Protein AF-A0A963KIJ7-F1 (afdb_monomer_lite)

Structure (mmCIF, N/CA/C/O backbone):
data_AF-A0A963KIJ7-F1
#
_entry.id   AF-A0A963KIJ7-F1
#
loop_
_atom_site.group_PDB
_atom_site.id
_atom_site.type_symbol
_atom_si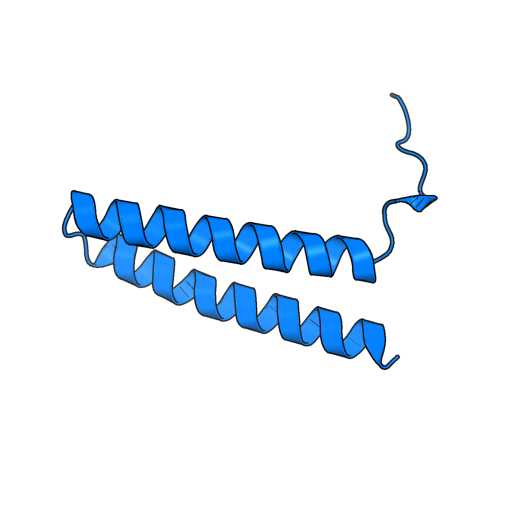te.label_atom_id
_atom_site.label_alt_id
_atom_site.label_comp_id
_atom_site.label_asym_id
_atom_site.label_entity_id
_atom_site.label_seq_id
_atom_site.pdbx_PDB_ins_code
_atom_site.Cartn_x
_atom_site.Cartn_y
_atom_site.Cartn_z
_atom_site.occupancy
_atom_site.B_iso_or_equiv
_atom_site.auth_seq_id
_atom_site.auth_comp_id
_atom_site.auth_asym_id
_atom_site.auth_atom_id
_atom_site.pdbx_PDB_model_num
ATOM 1 N N . MET A 1 1 ? -23.057 21.352 -0.170 1.00 60.47 1 MET A N 1
ATOM 2 C CA . MET A 1 1 ? -22.045 20.391 0.320 1.00 60.47 1 MET A CA 1
ATOM 3 C C . MET A 1 1 ? -22.773 19.108 0.708 1.00 60.47 1 MET A C 1
ATOM 5 O O . MET A 1 1 ? -23.467 19.109 1.714 1.00 60.47 1 MET A O 1
ATOM 9 N N . ARG A 1 2 ? -22.775 18.071 -0.144 1.00 62.28 2 ARG A N 1
ATOM 10 C CA . ARG A 1 2 ? -23.474 16.811 0.172 1.00 62.28 2 ARG A CA 1
ATOM 11 C C . ARG A 1 2 ? -22.647 16.056 1.211 1.00 62.28 2 ARG A C 1
ATOM 13 O O . ARG A 1 2 ? -21.552 15.601 0.904 1.00 62.28 2 ARG A O 1
ATOM 20 N N . VAL A 1 3 ? -23.164 15.988 2.433 1.00 62.38 3 VAL A N 1
ATOM 21 C CA . VAL A 1 3 ? -22.627 15.162 3.517 1.00 62.38 3 VAL A CA 1
ATOM 22 C C . VAL A 1 3 ? -22.745 13.711 3.053 1.00 62.38 3 VAL A C 1
ATOM 24 O O . VAL A 1 3 ? -23.853 13.221 2.839 1.00 62.38 3 VAL A O 1
ATOM 27 N N . VAL A 1 4 ? -21.613 13.051 2.800 1.00 65.44 4 VAL A N 1
ATOM 28 C CA . VAL A 1 4 ? -21.598 11.610 2.519 1.00 65.44 4 VAL A CA 1
ATOM 29 C C . VAL A 1 4 ? -22.234 10.921 3.731 1.00 65.44 4 VAL A C 1
ATOM 31 O O . VAL A 1 4 ? -21.818 11.221 4.852 1.00 65.44 4 VAL A O 1
ATOM 34 N N . PRO A 1 5 ? -23.246 10.051 3.561 1.00 60.00 5 PRO A N 1
ATOM 35 C CA . PRO A 1 5 ? -23.901 9.400 4.689 1.00 60.00 5 PRO A CA 1
ATOM 36 C C . PRO A 1 5 ? -22.858 8.690 5.561 1.00 60.00 5 PRO A C 1
ATOM 38 O O . PRO A 1 5 ? -22.101 7.847 5.083 1.00 60.00 5 PRO A O 1
ATOM 41 N N . SER A 1 6 ? -22.797 9.033 6.845 1.00 60.62 6 SER A N 1
ATOM 42 C CA . SER A 1 6 ? -21.787 8.568 7.810 1.00 60.62 6 SER A CA 1
ATOM 43 C C . SER A 1 6 ? -21.797 7.051 8.065 1.00 60.62 6 SER A C 1
ATOM 45 O O . SER A 1 6 ? -20.893 6.531 8.709 1.00 60.62 6 SER A O 1
ATOM 47 N N . GLN A 1 7 ? -22.754 6.314 7.492 1.00 62.47 7 GLN A N 1
ATOM 48 C CA . GLN A 1 7 ? -22.819 4.848 7.522 1.00 62.47 7 GLN A CA 1
ATOM 49 C C . GLN A 1 7 ? -21.686 4.152 6.736 1.00 62.47 7 GLN A C 1
ATOM 51 O O . GLN A 1 7 ? -21.453 2.958 6.929 1.00 62.47 7 GLN A O 1
ATOM 56 N N . TYR A 1 8 ? -20.968 4.860 5.854 1.00 58.53 8 TYR A N 1
ATOM 57 C CA . TYR A 1 8 ? -19.849 4.289 5.086 1.00 58.53 8 TYR A CA 1
ATOM 58 C C . TYR A 1 8 ? -18.478 4.455 5.761 1.00 58.53 8 TYR A C 1
ATOM 60 O O . TYR A 1 8 ? -17.548 3.728 5.421 1.00 58.53 8 TYR A O 1
ATOM 68 N N . LEU A 1 9 ? -18.356 5.360 6.736 1.00 75.44 9 LEU A N 1
ATOM 69 C CA . LEU A 1 9 ? -17.098 5.729 7.398 1.00 75.44 9 LEU A CA 1
ATOM 70 C C . LEU A 1 9 ? -16.891 4.949 8.702 1.00 75.44 9 LEU A C 1
ATOM 72 O O . LEU A 1 9 ? -16.571 5.528 9.738 1.00 75.44 9 LEU A O 1
ATOM 76 N N . THR A 1 10 ? -17.100 3.632 8.681 1.00 87.00 10 THR A N 1
ATOM 77 C CA . THR A 1 10 ? -16.692 2.823 9.833 1.00 87.00 10 THR A CA 1
ATOM 78 C C . THR A 1 10 ? -15.169 2.662 9.810 1.00 87.00 10 THR A C 1
ATOM 80 O O . THR A 1 10 ? -14.601 2.441 8.734 1.00 87.00 10 THR A O 1
ATOM 83 N N . PRO A 1 11 ? -14.484 2.760 10.965 1.00 86.62 11 PRO A N 1
ATOM 84 C CA . PRO A 1 11 ? -13.027 2.636 11.026 1.00 86.62 11 PRO A CA 1
ATOM 85 C C . PRO A 1 11 ? -12.543 1.317 10.410 1.00 86.62 11 PRO A C 1
ATOM 87 O O . PRO A 1 11 ? -11.572 1.317 9.665 1.00 86.62 11 PRO A O 1
ATOM 90 N N . GLU A 1 12 ? -13.282 0.218 10.595 1.00 88.06 12 GLU A N 1
ATOM 91 C CA . GLU A 1 12 ? -12.989 -1.070 9.954 1.00 88.06 12 GLU A CA 1
ATOM 92 C C . GLU A 1 12 ? -12.963 -0.983 8.414 1.00 88.06 12 GLU A C 1
ATOM 94 O O . GLU A 1 12 ? -12.021 -1.456 7.775 1.00 88.06 12 GLU A O 1
ATOM 99 N N . ARG A 1 13 ? -13.976 -0.358 7.793 1.00 88.94 13 ARG A N 1
ATOM 100 C CA . ARG A 1 13 ? -14.051 -0.222 6.327 1.00 88.94 13 ARG A CA 1
ATOM 101 C C . ARG A 1 13 ? -12.946 0.678 5.790 1.00 88.94 13 ARG A C 1
ATOM 103 O O . ARG A 1 13 ? -12.365 0.361 4.754 1.00 88.94 13 ARG A O 1
ATOM 110 N N . LEU A 1 14 ? -12.643 1.764 6.500 1.00 91.62 14 LEU A N 1
ATOM 111 C CA . LEU A 1 14 ? -11.557 2.675 6.142 1.00 91.62 14 LEU A CA 1
ATOM 112 C C . LEU A 1 14 ? -10.198 1.980 6.216 1.00 91.62 14 LEU A C 1
ATOM 114 O O . LEU A 1 14 ? -9.403 2.110 5.295 1.00 91.62 14 LEU A O 1
ATOM 118 N N . LEU A 1 15 ? -9.956 1.180 7.253 1.00 93.00 15 LEU A N 1
ATOM 119 C CA . LEU A 1 15 ? -8.709 0.435 7.411 1.00 93.00 15 LEU A CA 1
ATOM 120 C C . LEU A 1 15 ? -8.549 -0.656 6.346 1.00 93.00 15 LEU A C 1
ATOM 122 O O . LEU A 1 15 ? -7.471 -0.788 5.769 1.00 93.00 15 LEU A O 1
ATOM 126 N N . ARG A 1 16 ? -9.627 -1.373 5.995 1.00 90.31 16 ARG A N 1
ATOM 127 C CA . ARG A 1 16 ? -9.620 -2.299 4.847 1.00 90.31 16 ARG A CA 1
ATOM 128 C C . ARG A 1 16 ? -9.312 -1.575 3.534 1.00 90.31 16 ARG A C 1
ATOM 130 O O . ARG A 1 16 ? -8.509 -2.071 2.747 1.00 90.31 16 ARG A O 1
ATOM 137 N N . ALA A 1 17 ? -9.901 -0.399 3.308 1.00 93.06 17 ALA A N 1
ATOM 138 C CA . ALA A 1 17 ? -9.591 0.418 2.136 1.00 93.06 17 ALA A CA 1
ATOM 139 C C . ALA A 1 17 ? -8.120 0.872 2.132 1.00 93.06 17 ALA A C 1
ATOM 141 O O . ALA A 1 17 ? -7.459 0.764 1.102 1.00 93.06 17 ALA A O 1
ATOM 142 N N . SER A 1 18 ? -7.577 1.293 3.280 1.00 92.88 18 SER A N 1
ATOM 143 C CA . SER A 1 18 ? -6.165 1.665 3.425 1.00 92.88 18 SER A CA 1
ATOM 144 C C . SER A 1 18 ? -5.217 0.516 3.087 1.00 92.88 18 SER A C 1
ATOM 146 O O . SER A 1 18 ? -4.227 0.741 2.398 1.00 92.88 18 SER A O 1
ATOM 148 N N . VAL A 1 19 ? -5.527 -0.719 3.499 1.00 93.56 19 VAL A N 1
ATOM 149 C CA . VAL A 1 19 ? -4.748 -1.915 3.125 1.00 93.56 19 VAL A CA 1
ATOM 150 C C . VAL A 1 19 ? -4.737 -2.112 1.606 1.00 93.56 19 VAL A C 1
ATOM 152 O O . VAL A 1 19 ? -3.673 -2.307 1.022 1.00 93.56 19 VAL A O 1
ATOM 155 N N . VAL A 1 20 ? -5.897 -2.005 0.946 1.00 95.94 20 VAL A N 1
ATOM 156 C CA . VAL A 1 20 ? -5.995 -2.120 -0.522 1.00 95.94 20 VAL A CA 1
ATOM 157 C C . VAL A 1 20 ? -5.178 -1.028 -1.217 1.00 95.94 20 VAL A C 1
ATOM 159 O O . VAL A 1 20 ? -4.395 -1.323 -2.118 1.00 95.94 20 VAL A O 1
ATOM 162 N N . VAL A 1 21 ? -5.312 0.226 -0.781 1.00 95.56 21 VAL A N 1
ATOM 163 C CA . VAL A 1 21 ? -4.559 1.358 -1.342 1.00 95.56 21 VAL A CA 1
ATOM 164 C C . VAL A 1 21 ? -3.053 1.188 -1.124 1.00 95.56 21 VAL A C 1
ATOM 166 O O . VAL A 1 21 ? -2.272 1.468 -2.035 1.00 95.56 21 VAL A O 1
ATOM 169 N N . ALA A 1 22 ? -2.629 0.694 0.042 1.00 95.06 22 ALA A N 1
ATOM 170 C CA . ALA A 1 22 ? -1.22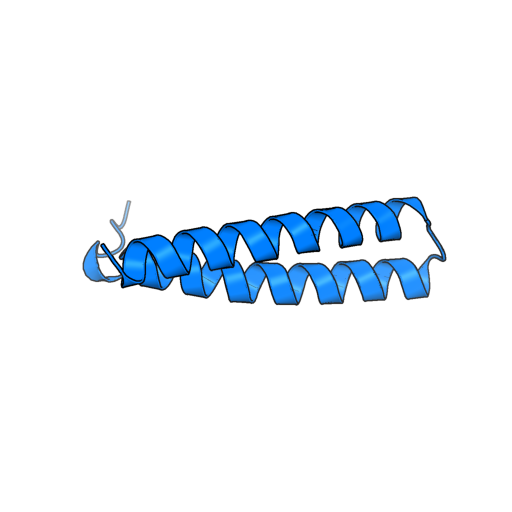4 0.428 0.332 1.00 95.06 22 ALA A CA 1
ATOM 171 C C . ALA A 1 22 ? -0.645 -0.648 -0.601 1.00 95.06 22 ALA A C 1
ATOM 173 O O . ALA A 1 22 ? 0.427 -0.441 -1.165 1.00 95.06 22 ALA A O 1
ATOM 174 N N . LEU A 1 23 ? -1.375 -1.744 -0.846 1.00 95.25 23 LEU A N 1
ATOM 175 C CA . LEU A 1 23 ? -0.964 -2.780 -1.803 1.00 95.25 23 LEU A CA 1
ATOM 176 C C . LEU A 1 23 ? -0.817 -2.225 -3.225 1.00 95.25 23 LEU A C 1
ATOM 178 O O . LEU A 1 23 ? 0.204 -2.457 -3.871 1.00 95.25 23 LEU A O 1
ATOM 182 N N . VAL A 1 24 ? -1.800 -1.450 -3.696 1.00 97.44 24 VAL A N 1
ATOM 183 C CA . VAL A 1 24 ? -1.728 -0.790 -5.012 1.00 97.44 24 VAL A CA 1
ATOM 184 C C . VAL A 1 24 ? -0.512 0.134 -5.084 1.00 97.44 24 VAL A C 1
ATOM 186 O O . VAL A 1 24 ? 0.228 0.105 -6.063 1.00 97.44 24 VAL A O 1
ATOM 189 N N . THR A 1 25 ? -0.261 0.910 -4.030 1.00 95.81 25 THR A N 1
ATOM 190 C CA . THR A 1 25 ? 0.879 1.833 -3.959 1.00 95.81 25 THR A CA 1
ATOM 191 C C . THR A 1 25 ? 2.213 1.091 -4.049 1.00 95.81 25 THR A C 1
ATOM 193 O O . THR A 1 25 ? 3.069 1.490 -4.834 1.00 95.81 25 THR A O 1
ATOM 196 N N . ILE A 1 26 ? 2.382 -0.013 -3.312 1.00 94.88 26 ILE A N 1
ATOM 197 C CA . ILE A 1 26 ? 3.591 -0.851 -3.371 1.00 94.88 26 ILE A CA 1
ATOM 198 C C . ILE A 1 26 ? 3.816 -1.373 -4.795 1.00 94.88 26 ILE A C 1
ATOM 200 O O . ILE A 1 26 ? 4.928 -1.283 -5.314 1.00 94.88 26 ILE A O 1
ATOM 204 N N . VAL A 1 27 ? 2.771 -1.882 -5.458 1.00 96.00 27 VAL A N 1
ATOM 205 C CA . VAL A 1 27 ? 2.873 -2.385 -6.840 1.00 96.00 27 VAL A CA 1
ATOM 206 C C . VAL A 1 27 ? 3.293 -1.271 -7.800 1.00 96.00 27 VAL A C 1
ATOM 208 O O . VAL A 1 27 ? 4.210 -1.453 -8.593 1.00 96.00 27 VAL A O 1
ATOM 211 N N . LEU A 1 28 ? 2.681 -0.090 -7.705 1.00 96.31 28 LEU A N 1
ATOM 212 C CA . LEU A 1 28 ? 3.046 1.039 -8.562 1.00 96.31 28 LEU A CA 1
ATOM 213 C C . LEU A 1 28 ? 4.490 1.505 -8.323 1.00 96.31 28 LEU A C 1
ATOM 215 O O . LEU A 1 28 ? 5.217 1.741 -9.285 1.00 96.31 28 LEU A O 1
ATOM 219 N N . LYS A 1 29 ? 4.928 1.596 -7.060 1.00 93.00 29 LYS A 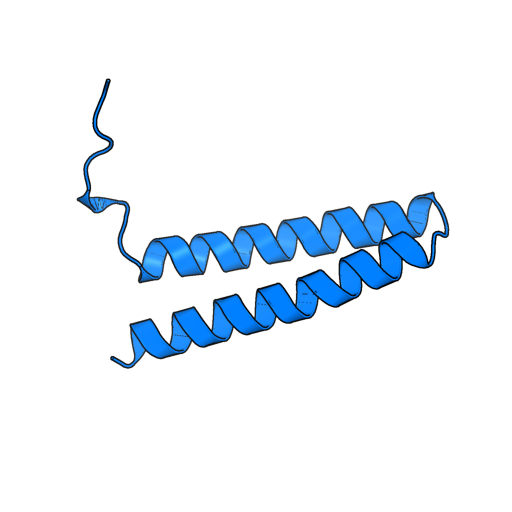N 1
ATOM 220 C CA . LYS A 1 29 ? 6.299 1.998 -6.710 1.00 93.00 29 LYS A CA 1
ATOM 221 C C . LYS A 1 29 ? 7.336 0.967 -7.160 1.00 93.00 29 LYS A C 1
ATOM 223 O O . LYS A 1 29 ? 8.373 1.337 -7.699 1.00 93.00 29 LYS A O 1
ATOM 228 N N . THR A 1 30 ? 7.049 -0.323 -6.988 1.00 91.81 30 THR A N 1
ATOM 229 C CA . THR A 1 30 ? 7.938 -1.405 -7.445 1.00 91.81 30 THR A CA 1
ATOM 230 C C . THR A 1 30 ? 8.032 -1.466 -8.970 1.00 91.81 30 THR A C 1
ATOM 232 O O . THR A 1 30 ? 9.130 -1.641 -9.494 1.00 91.81 30 THR A O 1
ATOM 235 N N . LEU A 1 31 ? 6.931 -1.229 -9.695 1.00 94.38 31 LEU A N 1
ATOM 236 C CA . LEU A 1 31 ? 6.956 -1.061 -11.153 1.00 94.38 31 LEU A CA 1
ATOM 237 C C . LEU A 1 31 ? 7.773 0.167 -11.573 1.00 94.38 31 LEU A C 1
ATOM 239 O O . LEU A 1 31 ? 8.559 0.080 -12.511 1.00 94.38 31 LEU A O 1
ATOM 243 N N . ALA A 1 32 ? 7.627 1.297 -10.876 1.00 94.38 32 ALA A N 1
ATOM 244 C CA . ALA A 1 32 ? 8.413 2.495 -11.158 1.00 94.38 32 ALA A CA 1
ATOM 245 C C . ALA A 1 32 ? 9.913 2.250 -10.936 1.00 94.38 32 ALA A C 1
ATOM 247 O O . ALA A 1 32 ? 10.718 2.604 -11.794 1.00 94.38 32 ALA A O 1
ATOM 248 N N . TRP A 1 33 ? 10.284 1.574 -9.843 1.00 94.94 33 TRP A N 1
ATOM 249 C CA . TRP A 1 33 ? 11.661 1.139 -9.609 1.00 94.94 33 TRP A CA 1
ATOM 250 C C . TRP A 1 33 ? 12.184 0.262 -10.751 1.00 94.94 33 TRP A C 1
ATOM 252 O O . TRP A 1 33 ? 13.271 0.535 -11.248 1.00 94.94 33 TRP A O 1
ATOM 262 N N . TYR A 1 34 ? 11.407 -0.727 -11.204 1.00 92.19 34 TYR A N 1
ATOM 263 C CA . TYR A 1 34 ? 11.805 -1.617 -12.300 1.00 92.19 34 TYR A CA 1
ATOM 264 C C . TYR A 1 34 ? 12.0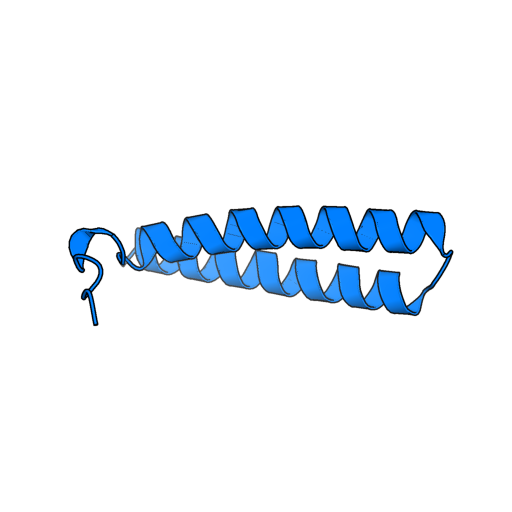51 -0.871 -13.621 1.00 92.19 34 TYR A C 1
ATOM 266 O O . TYR A 1 34 ? 12.927 -1.248 -14.389 1.00 92.19 34 TYR A O 1
ATOM 274 N N . VAL A 1 35 ? 11.292 0.194 -13.893 1.00 95.44 35 VAL A N 1
ATOM 275 C CA . VAL A 1 35 ? 11.446 0.990 -15.121 1.00 95.44 35 VAL A CA 1
ATOM 276 C C . VAL A 1 35 ? 12.621 1.969 -15.034 1.00 95.44 35 VAL A C 1
ATOM 278 O O . VAL A 1 35 ? 13.230 2.268 -16.059 1.00 95.44 35 VAL A O 1
ATOM 281 N N . THR A 1 36 ? 12.936 2.501 -13.848 1.00 94.81 36 THR A N 1
ATOM 282 C CA . THR A 1 36 ? 13.936 3.576 -13.702 1.00 94.81 36 THR A CA 1
ATOM 283 C C . THR A 1 36 ? 15.249 3.148 -13.039 1.00 94.81 36 THR A C 1
ATOM 285 O O . THR A 1 36 ? 16.124 3.995 -12.886 1.00 94.81 36 THR A O 1
ATOM 288 N N . ASP A 1 37 ? 15.356 1.914 -12.536 1.00 90.31 37 ASP A N 1
ATOM 289 C CA . ASP A 1 37 ? 16.486 1.395 -11.738 1.00 90.31 37 ASP A CA 1
ATOM 290 C C . ASP A 1 37 ? 16.871 2.287 -10.533 1.00 90.31 37 ASP A C 1
ATOM 292 O O . ASP A 1 37 ? 18.008 2.314 -10.057 1.00 90.31 37 ASP A O 1
ATOM 296 N N . SER A 1 38 ? 15.905 3.043 -9.996 1.00 94.44 38 SER A N 1
ATOM 297 C CA . SER A 1 38 ? 16.172 4.054 -8.967 1.00 94.44 38 SER A CA 1
ATOM 298 C C . SER A 1 38 ? 16.088 3.464 -7.565 1.00 94.44 38 SER A C 1
ATOM 300 O O . SER A 1 38 ? 15.002 3.175 -7.057 1.00 94.44 38 SER A O 1
ATOM 302 N N . VAL A 1 39 ? 17.230 3.369 -6.886 1.00 91.19 39 VAL A N 1
ATOM 303 C CA . VAL A 1 39 ? 17.306 2.932 -5.480 1.00 91.19 39 VAL A CA 1
ATOM 304 C C . VAL A 1 39 ? 16.500 3.825 -4.526 1.00 91.19 39 VAL A C 1
ATOM 306 O O . VAL A 1 39 ? 16.016 3.348 -3.503 1.00 91.19 39 VAL A O 1
ATOM 309 N N . GLY A 1 40 ? 16.289 5.099 -4.880 1.00 92.69 40 GLY A N 1
ATOM 310 C CA . GLY A 1 40 ? 15.425 6.006 -4.122 1.00 92.69 40 GLY A CA 1
ATOM 311 C C . GLY A 1 40 ? 13.952 5.591 -4.176 1.00 92.69 40 GLY A C 1
ATOM 312 O O . GLY A 1 40 ? 13.285 5.578 -3.146 1.00 92.69 40 GLY A O 1
ATOM 313 N N . LEU A 1 41 ? 13.466 5.162 -5.348 1.00 89.62 41 LEU A N 1
ATOM 314 C CA . LEU A 1 41 ? 12.105 4.626 -5.496 1.00 89.62 41 LEU A CA 1
ATOM 315 C C . LEU A 1 41 ? 11.950 3.262 -4.815 1.00 89.62 41 LEU A C 1
ATOM 317 O O . LEU A 1 41 ? 10.886 2.957 -4.283 1.00 89.62 41 LEU A O 1
ATOM 321 N N . LEU A 1 42 ? 13.017 2.458 -4.777 1.00 90.75 42 LEU A N 1
ATOM 322 C CA . LEU A 1 42 ? 13.027 1.215 -4.008 1.00 90.75 42 LEU A CA 1
ATOM 323 C C . LEU A 1 42 ? 12.909 1.483 -2.497 1.00 90.75 42 LEU A C 1
ATOM 325 O O . LEU A 1 42 ? 12.127 0.816 -1.822 1.00 90.75 42 LEU A O 1
ATOM 329 N N . SER A 1 43 ? 13.627 2.479 -1.964 1.00 95.12 43 SER A N 1
ATOM 330 C CA . SER A 1 43 ? 13.490 2.899 -0.559 1.00 95.12 43 SER A CA 1
ATOM 331 C C . SER A 1 43 ? 12.082 3.418 -0.254 1.00 95.12 43 SER A C 1
ATOM 333 O O . SER A 1 43 ? 11.503 3.088 0.779 1.00 95.12 43 SER A O 1
ATOM 335 N N . ASP A 1 44 ? 11.512 4.192 -1.172 1.00 93.25 44 ASP A N 1
ATOM 336 C CA . ASP A 1 44 ? 10.147 4.711 -1.079 1.00 93.25 44 ASP A CA 1
ATOM 337 C C . ASP A 1 44 ? 9.089 3.579 -1.130 1.00 93.25 44 ASP A C 1
ATOM 339 O O . ASP A 1 44 ? 8.059 3.631 -0.446 1.00 93.25 44 ASP A O 1
ATOM 343 N N . ALA A 1 45 ? 9.354 2.502 -1.881 1.00 92.44 45 ALA A N 1
ATOM 344 C CA . ALA A 1 45 ? 8.557 1.275 -1.847 1.00 92.44 45 ALA A CA 1
ATOM 345 C C . ALA A 1 45 ? 8.705 0.538 -0.502 1.00 92.44 45 ALA A C 1
ATOM 347 O O . ALA A 1 45 ? 7.700 0.114 0.069 1.00 92.44 45 ALA A O 1
ATOM 348 N N . MET A 1 46 ? 9.921 0.430 0.042 1.00 94.88 46 MET A N 1
ATOM 349 C CA . MET A 1 46 ? 10.185 -0.192 1.349 1.00 94.88 46 MET A CA 1
ATOM 350 C C . MET A 1 46 ? 9.442 0.511 2.493 1.00 94.88 46 MET A C 1
ATOM 352 O O . MET A 1 46 ? 8.832 -0.155 3.329 1.00 94.88 46 MET A O 1
ATOM 356 N N . GLU A 1 47 ? 9.398 1.844 2.488 1.00 95.94 47 GLU A N 1
ATOM 357 C CA . GLU A 1 47 ? 8.607 2.623 3.450 1.00 95.94 47 GLU A CA 1
ATOM 358 C C . GLU A 1 47 ? 7.110 2.268 3.382 1.00 95.94 47 GLU A C 1
ATOM 360 O O . GLU A 1 47 ? 6.444 2.102 4.408 1.00 95.94 47 GLU A O 1
ATOM 365 N N . SER A 1 48 ? 6.572 2.049 2.177 1.00 93.00 48 SER A N 1
ATOM 366 C CA . SER A 1 48 ? 5.159 1.689 2.012 1.00 93.00 48 SER A CA 1
ATOM 367 C C . SER A 1 48 ? 4.791 0.297 2.555 1.00 93.00 48 SER A C 1
ATOM 369 O O . SER A 1 48 ? 3.632 0.088 2.920 1.00 93.00 48 SER A O 1
ATOM 371 N N . PHE A 1 49 ? 5.753 -0.621 2.728 1.00 93.69 49 PHE A N 1
ATOM 372 C CA . PHE A 1 49 ? 5.522 -1.871 3.469 1.00 93.69 49 PHE A CA 1
ATOM 373 C C . PHE A 1 49 ? 5.309 -1.625 4.968 1.00 93.69 49 PHE A C 1
ATOM 375 O O . PHE A 1 49 ? 4.448 -2.261 5.575 1.00 93.69 49 PHE A O 1
ATOM 382 N N . VAL A 1 50 ? 6.037 -0.674 5.564 1.00 95.56 50 VAL A N 1
ATOM 383 C CA . VAL A 1 50 ? 5.831 -0.273 6.968 1.00 95.56 50 VAL A CA 1
ATOM 384 C C . VAL A 1 50 ? 4.449 0.364 7.140 1.00 95.56 50 VAL A C 1
ATOM 386 O O . VAL A 1 50 ? 3.744 0.081 8.114 1.00 95.56 50 VAL A O 1
ATOM 389 N N . ASN A 1 51 ? 4.006 1.153 6.157 1.00 94.50 51 ASN A N 1
ATOM 390 C CA . ASN A 1 51 ? 2.653 1.710 6.145 1.00 94.50 51 ASN A CA 1
ATOM 391 C C . ASN A 1 51 ? 1.572 0.615 6.028 1.00 94.50 51 ASN A C 1
ATOM 393 O O . ASN A 1 51 ? 0.582 0.640 6.759 1.00 94.50 51 ASN A O 1
ATOM 397 N N . LEU A 1 52 ? 1.778 -0.392 5.171 1.00 94.94 52 LEU A N 1
ATOM 398 C CA . LEU A 1 52 ? 0.888 -1.554 5.081 1.00 94.94 52 LEU A CA 1
ATOM 399 C C . LEU A 1 52 ? 0.807 -2.313 6.417 1.00 94.94 52 LEU A C 1
ATOM 401 O O . LEU A 1 52 ? -0.292 -2.626 6.873 1.00 94.94 52 LEU A O 1
ATOM 405 N N . ALA A 1 53 ? 1.946 -2.567 7.067 1.00 96.31 53 ALA A N 1
ATOM 406 C CA . ALA A 1 53 ? 1.988 -3.215 8.379 1.00 96.31 53 ALA A CA 1
ATOM 407 C C . ALA A 1 53 ? 1.226 -2.403 9.441 1.00 96.31 53 ALA A C 1
ATOM 409 O O . ALA A 1 53 ? 0.452 -2.967 10.214 1.00 96.31 53 ALA A O 1
ATOM 410 N N . SER A 1 54 ? 1.371 -1.076 9.423 1.00 94.69 54 SER A N 1
ATOM 411 C CA . SER A 1 54 ? 0.638 -0.159 10.306 1.00 94.69 54 SER A CA 1
ATOM 412 C C . SER A 1 54 ? -0.877 -0.215 10.072 1.00 94.69 54 SER A C 1
ATOM 414 O O . SER A 1 54 ? -1.649 -0.269 11.029 1.00 94.69 54 SER A O 1
ATOM 416 N N . ALA A 1 55 ? -1.316 -0.262 8.809 1.00 93.06 55 ALA A N 1
ATOM 417 C CA . ALA A 1 55 ? -2.731 -0.385 8.456 1.00 93.06 55 ALA A CA 1
ATOM 418 C C . ALA A 1 55 ? -3.328 -1.732 8.901 1.00 93.06 55 ALA A C 1
ATOM 420 O O . ALA A 1 55 ? -4.442 -1.764 9.427 1.00 93.06 55 ALA A O 1
ATOM 421 N N . LEU A 1 56 ? -2.583 -2.832 8.742 1.00 94.25 56 LEU A N 1
ATOM 422 C CA . LEU A 1 56 ? -2.982 -4.156 9.231 1.00 94.25 56 LEU A CA 1
ATOM 423 C C . LEU A 1 56 ? -3.075 -4.185 10.758 1.00 94.25 56 LEU A C 1
ATOM 425 O O . LEU A 1 56 ? -4.068 -4.668 11.296 1.00 94.25 56 LEU A O 1
ATOM 429 N N . PHE A 1 57 ? -2.087 -3.619 11.452 1.00 95.50 57 PHE A N 1
ATOM 430 C CA . PHE A 1 57 ? -2.101 -3.504 12.907 1.00 95.50 57 PHE A CA 1
ATOM 431 C C . PHE A 1 57 ? -3.332 -2.728 13.396 1.00 95.50 57 PHE A C 1
ATOM 433 O O . PHE A 1 57 ? -4.094 -3.222 14.230 1.00 95.50 57 PHE A O 1
ATOM 440 N N . ALA A 1 58 ? -3.598 -1.558 12.815 1.00 93.62 58 ALA A N 1
ATOM 441 C CA . ALA A 1 58 ? -4.781 -0.774 13.148 1.00 93.62 58 ALA A CA 1
ATOM 442 C C . ALA A 1 58 ? -6.085 -1.545 12.865 1.00 93.62 58 ALA A C 1
ATOM 444 O O . ALA A 1 58 ? -7.002 -1.513 13.687 1.00 93.62 58 ALA A O 1
ATOM 445 N N . LEU A 1 59 ? -6.163 -2.284 11.749 1.00 91.81 59 LEU A N 1
ATOM 446 C CA . LEU A 1 59 ? -7.323 -3.121 11.428 1.00 91.81 59 LEU A CA 1
ATOM 447 C C . LEU A 1 59 ? -7.531 -4.228 12.468 1.00 91.81 59 LEU A C 1
ATOM 449 O O . LEU A 1 59 ? -8.659 -4.426 12.918 1.00 91.81 59 LEU A O 1
ATOM 453 N N . THR 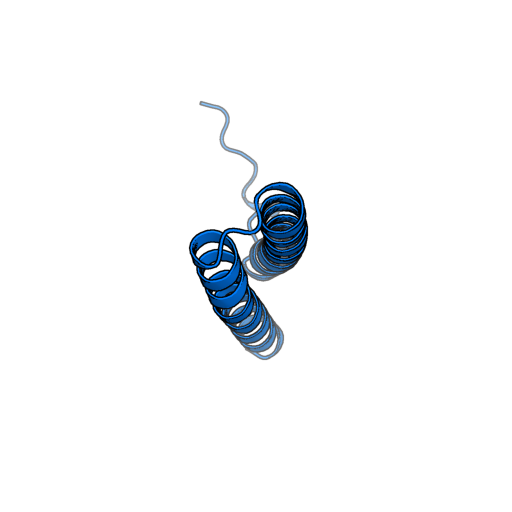A 1 60 ? -6.464 -4.917 12.884 1.00 93.12 60 THR A N 1
ATOM 454 C CA . THR A 1 60 ? -6.555 -5.954 13.925 1.00 93.12 60 THR A CA 1
ATOM 455 C C . THR A 1 60 ? -7.032 -5.386 15.256 1.00 93.12 60 THR A C 1
ATOM 457 O O . THR A 1 60 ? -7.921 -5.966 15.868 1.00 93.12 60 THR A O 1
ATOM 460 N N . MET A 1 61 ? -6.536 -4.214 15.660 1.00 94.56 61 MET A N 1
ATOM 461 C CA . MET A 1 61 ? -6.959 -3.553 16.897 1.00 94.56 61 MET A CA 1
ATOM 462 C C . MET A 1 61 ? -8.451 -3.210 16.883 1.00 94.56 61 MET A C 1
ATOM 464 O O . MET A 1 61 ? -9.150 -3.516 17.841 1.00 94.56 61 MET A O 1
ATOM 468 N N . VAL A 1 62 ? -8.955 -2.634 15.787 1.00 90.56 62 VAL A N 1
ATOM 469 C CA . VAL A 1 62 ? -10.384 -2.287 15.645 1.00 90.56 62 VAL A CA 1
ATOM 470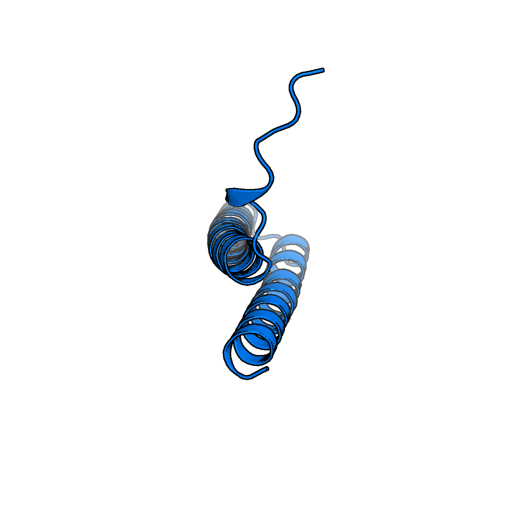 C C . VAL A 1 62 ? -11.280 -3.523 15.549 1.00 90.56 62 VAL A C 1
ATOM 472 O O . VAL A 1 62 ? -12.447 -3.447 15.903 1.00 90.56 62 VAL A O 1
ATOM 475 N N . THR A 1 63 ? -10.755 -4.650 15.066 1.00 86.81 63 THR A N 1
ATOM 476 C CA . THR A 1 63 ? -11.520 -5.906 14.986 1.00 86.81 63 THR A CA 1
ATOM 477 C C . THR A 1 63 ? -11.627 -6.601 16.348 1.00 86.81 63 THR A C 1
ATOM 479 O O . THR A 1 63 ? -12.581 -7.337 16.582 1.00 86.81 63 THR A O 1
ATOM 482 N N . ILE A 1 64 ? -10.635 -6.414 17.227 1.00 88.56 64 ILE A N 1
ATOM 483 C CA . ILE A 1 64 ? -10.577 -7.054 18.551 1.00 88.56 64 ILE A CA 1
ATOM 484 C C . ILE A 1 64 ? -11.283 -6.215 19.630 1.00 88.56 64 ILE A C 1
ATOM 486 O O . ILE A 1 64 ? -11.844 -6.798 20.557 1.00 88.56 64 ILE A O 1
ATOM 490 N N . ALA A 1 65 ? -11.202 -4.883 19.540 1.00 72.44 65 ALA A N 1
ATOM 491 C CA . ALA A 1 65 ? -11.798 -3.940 20.493 1.00 72.44 65 ALA A CA 1
ATOM 492 C C . ALA A 1 65 ? -13.335 -3.964 20.478 1.00 72.44 65 ALA A C 1
ATOM 494 O O . ALA A 1 65 ? -13.913 -3.829 21.581 1.00 72.44 65 ALA A O 1
#

Foldseek 3Di:
DDDDPCVCPDVLNVLVVQLVVLVVVLVVLVVVCVVPVDVVSVVVSVVSVVSNVVSVVSNVVSVVD

Secondary structure (DSSP, 8-state):
-----GGG--HHHHHHHHHHHHHHHHHHHHHHHHHH--HHHHHHHHHHHHHHHHHHHHHHHHHH-

pLDDT: mean 88.67, std 10.98, range [58.53, 97.44]

Radius of gyration: 15.21 Å; chains: 1; bounding box: 41×27×36 Å

Sequence (65 aa):
MRVVPSQYLTPERLLRASVVVALVTIVLKTLAWYVTDSVGLLSDAMESFVNLASALFALTMVTIA